Protein AF-A0AAU3WWP0-F1 (afdb_monomer)

Nearest PDB structures (foldseek):
  2e8c-assembly1_A  TM=2.577E-01  e=1.100E+00  Aquifex aeolicus VF5
  6nzh-assembly1_A  TM=3.277E-01  e=6.447E+00  Homo sapiens

Radius of gyration: 16.82 Å; Cα contacts (8 Å, |Δi|>4): 174; chains: 1; bounding box: 40×30×51 Å

Secondary structure (DSSP, 8-state):
-HHHHHHHHHHHHHHHHHHHHHHHHTSPPEEEEEETTEEEEEETTEEEEEE---TTS-HHHHHHHHHHHHHHHHS--SSS--EEEE-TTS-EEEE--TT-TTSHHHHHHHHHHTT-------

Solvent-accessible surface area (backbone atoms only — not comparable to full-atom values): 7122 Å² total; per-residue (Å²): 130,64,75,58,57,56,49,53,52,52,51,54,50,50,52,51,29,52,52,49,48,51,45,28,64,73,31,77,62,41,81,76,51,72,64,88,66,30,33,36,28,38,19,59,92,41,80,44,77,36,73,61,81,54,86,87,49,56,66,73,57,39,55,22,49,52,35,29,40,39,23,72,65,60,75,47,39,89,83,48,72,68,51,76,49,46,45,97,89,66,51,78,45,78,43,58,44,95,84,33,55,45,23,71,67,46,40,52,53,48,30,56,75,71,73,44,94,71,81,81,88,119

Foldseek 3Di:
DVPVVVVVVVVVLQVVFVVLVVQQQPFQWDFDAADVQWTWIDRGPDIFIAGDQDPPDPPLLSVLSVQLVCCRRNVDGPFFHWDWTQDSVRDIDIGGDPPRSNGPVNSVVVCVVVVHDDDPPD

Structure (mmCIF, N/CA/C/O backbone):
data_AF-A0AAU3WWP0-F1
#
_entry.id   AF-A0AAU3WWP0-F1
#
loop_
_atom_site.group_PDB
_atom_site.id
_atom_site.type_symbol
_atom_site.label_atom_id
_atom_site.label_alt_id
_atom_site.label_comp_id
_atom_site.label_asym_id
_atom_site.label_entity_id
_atom_site.label_seq_id
_atom_site.pdbx_PDB_ins_code
_atom_site.Cartn_x
_atom_site.Cartn_y
_atom_site.Cartn_z
_atom_site.occupancy
_atom_site.B_iso_or_equiv
_atom_site.auth_seq_id
_atom_site.auth_comp_id
_atom_site.auth_asym_id
_atom_site.auth_atom_id
_atom_site.pdbx_PDB_model_num
ATOM 1 N N . MET A 1 1 ? 27.017 5.263 -30.702 1.00 57.78 1 MET A N 1
ATOM 2 C CA . MET A 1 1 ? 26.560 3.854 -30.614 1.00 57.78 1 MET A CA 1
ATOM 3 C C . MET A 1 1 ? 25.901 3.473 -29.266 1.00 57.78 1 MET A C 1
ATOM 5 O O . MET A 1 1 ? 25.189 2.480 -29.232 1.00 57.78 1 MET A O 1
ATOM 9 N N . ASN A 1 2 ? 26.021 4.270 -28.185 1.00 67.31 2 ASN A N 1
ATOM 10 C CA . ASN A 1 2 ? 25.449 3.949 -26.854 1.00 67.31 2 ASN A CA 1
ATOM 11 C C . ASN A 1 2 ? 23.973 4.345 -26.629 1.00 67.31 2 ASN A C 1
ATOM 13 O O . ASN A 1 2 ? 23.278 3.713 -25.839 1.00 67.31 2 ASN A O 1
ATOM 17 N N . GLY A 1 3 ? 23.457 5.353 -27.340 1.00 78.75 3 GLY A N 1
ATOM 18 C CA . GLY A 1 3 ? 22.100 5.869 -27.098 1.00 78.75 3 GLY A CA 1
ATOM 19 C C . GLY A 1 3 ? 20.954 4.966 -27.576 1.00 78.75 3 GLY A C 1
ATOM 20 O O . GLY A 1 3 ? 19.814 5.174 -27.168 1.00 78.75 3 GLY A O 1
ATOM 21 N N . ARG A 1 4 ? 21.230 3.986 -28.447 1.00 86.06 4 ARG A N 1
ATOM 22 C CA . ARG A 1 4 ? 20.235 3.002 -28.903 1.00 86.06 4 ARG A CA 1
ATOM 23 C C . ARG A 1 4 ? 20.064 1.885 -27.871 1.00 86.06 4 ARG A C 1
ATOM 25 O O . ARG A 1 4 ? 18.954 1.685 -27.399 1.00 86.06 4 ARG A O 1
ATOM 32 N N . LYS A 1 5 ? 21.173 1.297 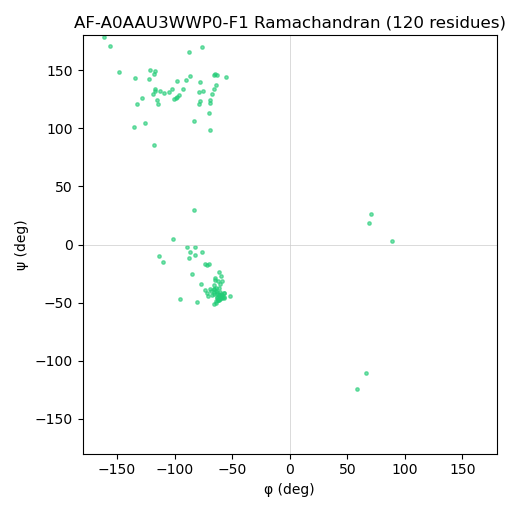-27.408 1.00 87.88 5 LYS A N 1
ATOM 33 C CA . LYS A 1 5 ? 21.180 0.276 -26.346 1.00 87.88 5 LYS A CA 1
ATOM 34 C C . LYS A 1 5 ? 20.538 0.772 -25.046 1.00 87.88 5 LYS A C 1
ATOM 36 O O . LYS A 1 5 ? 19.746 0.061 -24.447 1.00 87.88 5 LYS A O 1
ATOM 41 N N . ALA A 1 6 ? 20.817 2.014 -24.637 1.00 88.94 6 ALA A N 1
ATOM 42 C CA . ALA A 1 6 ? 20.196 2.597 -23.444 1.00 88.94 6 ALA A CA 1
ATOM 43 C C . ALA A 1 6 ? 18.674 2.792 -23.594 1.00 88.94 6 ALA A C 1
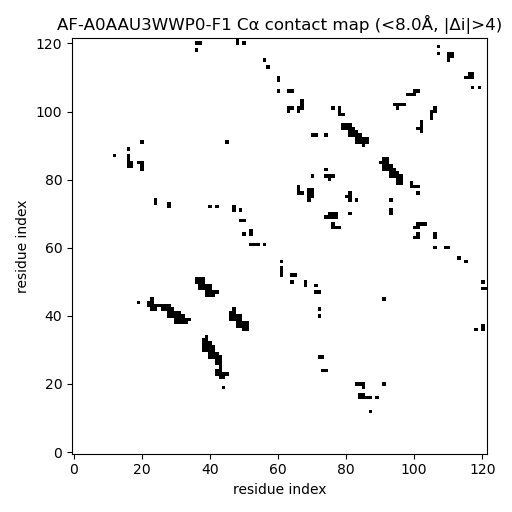ATOM 45 O O . ALA A 1 6 ? 17.932 2.637 -22.629 1.00 88.94 6 ALA A O 1
ATOM 46 N N . ARG A 1 7 ? 18.194 3.126 -24.801 1.00 91.25 7 ARG A N 1
ATOM 47 C CA . ARG A 1 7 ? 16.755 3.240 -25.084 1.00 91.25 7 ARG A CA 1
ATOM 48 C C . ARG A 1 7 ? 16.070 1.877 -25.094 1.00 91.25 7 ARG A C 1
ATOM 50 O O . ARG A 1 7 ? 15.018 1.744 -24.481 1.00 91.25 7 ARG A O 1
ATOM 57 N N . GLU A 1 8 ? 16.686 0.887 -25.734 1.00 92.06 8 GLU A N 1
ATOM 58 C CA . GLU A 1 8 ? 16.205 -0.499 -25.761 1.00 92.06 8 GLU A CA 1
ATOM 59 C C . GLU A 1 8 ? 16.141 -1.087 -24.340 1.00 92.06 8 GLU A C 1
ATOM 61 O O . GLU A 1 8 ? 15.111 -1.631 -23.956 1.00 92.06 8 GLU A O 1
ATOM 66 N N . ALA A 1 9 ? 17.169 -0.866 -23.511 1.00 90.44 9 ALA A N 1
ATOM 67 C CA . ALA A 1 9 ? 17.178 -1.302 -22.112 1.00 90.44 9 ALA A CA 1
ATOM 68 C C . ALA A 1 9 ? 16.048 -0.668 -21.280 1.00 90.44 9 ALA A C 1
ATOM 70 O O . ALA A 1 9 ? 15.368 -1.363 -20.530 1.00 90.44 9 ALA A O 1
ATOM 71 N N . ARG A 1 10 ? 15.797 0.640 -21.440 1.00 91.88 10 ARG 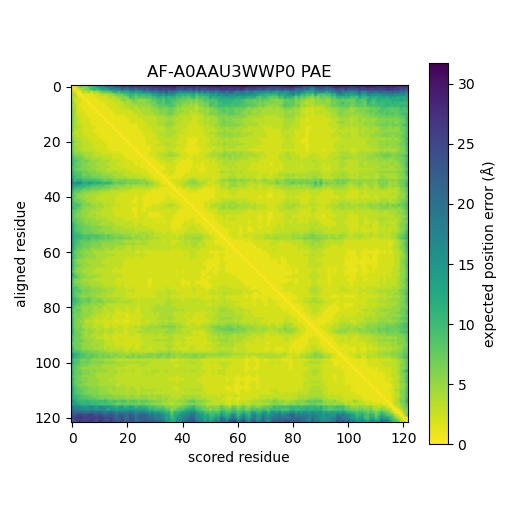A N 1
ATOM 72 C CA . ARG A 1 10 ? 14.684 1.326 -20.754 1.00 91.88 10 ARG A CA 1
ATOM 73 C C . ARG A 1 10 ? 13.319 0.828 -21.219 1.00 91.88 10 ARG A C 1
ATOM 75 O O . ARG A 1 10 ? 12.406 0.728 -20.409 1.00 91.88 10 ARG A O 1
ATOM 82 N N . ALA A 1 11 ? 13.164 0.547 -22.512 1.00 93.00 11 ALA A N 1
ATOM 83 C CA . ALA A 1 11 ? 11.922 -0.001 -23.045 1.00 93.00 11 ALA A CA 1
ATOM 84 C C . ALA A 1 11 ? 11.643 -1.395 -22.466 1.00 93.00 11 ALA A C 1
ATOM 86 O O . ALA A 1 11 ? 10.568 -1.599 -21.913 1.00 93.00 11 ALA A O 1
ATOM 87 N N . ALA A 1 12 ? 12.640 -2.285 -22.486 1.00 93.88 12 ALA A N 1
ATOM 88 C CA . ALA A 1 12 ? 12.529 -3.626 -21.918 1.00 93.88 12 ALA A CA 1
ATOM 89 C C . ALA A 1 12 ? 12.250 -3.607 -20.404 1.00 93.88 12 ALA A C 1
ATOM 91 O O . ALA A 1 12 ? 11.472 -4.414 -19.905 1.00 93.88 12 ALA A O 1
ATOM 92 N N . LEU A 1 13 ? 12.850 -2.668 -19.661 1.00 93.94 13 LEU A N 1
ATOM 93 C CA . LEU A 1 13 ? 12.588 -2.517 -18.229 1.00 93.94 13 LEU A CA 1
ATOM 94 C C . LEU A 1 13 ? 11.150 -2.072 -17.943 1.00 93.94 13 LEU A C 1
ATOM 96 O O . LEU A 1 13 ? 10.517 -2.615 -17.043 1.00 93.94 13 LEU A O 1
ATOM 100 N N . ARG A 1 14 ? 10.622 -1.116 -18.718 1.00 93.50 14 ARG A N 1
ATOM 101 C CA . ARG A 1 14 ? 9.218 -0.696 -18.593 1.00 93.50 14 ARG A CA 1
ATOM 102 C C . ARG A 1 14 ? 8.268 -1.844 -18.893 1.00 93.50 14 ARG A C 1
ATOM 104 O O . ARG A 1 14 ? 7.398 -2.115 -18.079 1.00 93.50 14 ARG A O 1
ATOM 111 N N . GLU A 1 15 ? 8.504 -2.560 -19.988 1.00 95.31 15 GLU A N 1
ATOM 112 C CA . GLU A 1 15 ? 7.700 -3.723 -20.363 1.00 95.31 15 GLU A CA 1
ATOM 113 C C . GLU A 1 15 ? 7.724 -4.799 -19.266 1.00 95.31 15 GLU A C 1
ATOM 115 O O . GLU A 1 15 ? 6.675 -5.278 -18.841 1.00 95.31 15 GLU A O 1
ATOM 120 N N . ARG A 1 16 ? 8.907 -5.124 -18.726 1.00 95.44 16 ARG A N 1
ATOM 121 C CA . ARG A 1 16 ? 9.042 -6.043 -17.585 1.00 95.44 16 ARG A CA 1
ATOM 122 C C . ARG A 1 16 ? 8.230 -5.570 -16.377 1.00 95.44 16 ARG A C 1
ATOM 124 O O . ARG A 1 16 ? 7.555 -6.379 -15.745 1.00 95.44 16 ARG A O 1
ATOM 131 N N . ASN A 1 17 ? 8.314 -4.290 -16.026 1.00 95.62 17 ASN A N 1
ATOM 132 C CA . ASN A 1 17 ? 7.636 -3.745 -14.850 1.00 95.62 17 ASN A CA 1
ATOM 133 C C . ASN A 1 17 ? 6.112 -3.720 -15.028 1.00 95.62 17 ASN A C 1
ATOM 135 O O . ASN A 1 17 ? 5.388 -4.045 -14.089 1.00 95.62 17 ASN A O 1
ATOM 139 N N . GLU A 1 18 ? 5.628 -3.407 -16.229 1.00 95.12 18 GLU A N 1
ATOM 140 C CA . GLU A 1 18 ? 4.209 -3.490 -16.587 1.00 95.12 18 GLU A CA 1
ATOM 141 C C . GLU A 1 18 ? 3.705 -4.937 -16.505 1.00 95.12 18 GLU A C 1
ATOM 143 O O . GLU A 1 18 ? 2.676 -5.196 -15.883 1.00 95.12 18 GLU A O 1
ATOM 148 N N . GLN A 1 19 ? 4.465 -5.902 -17.034 1.00 95.44 19 GLN A N 1
ATOM 149 C CA . GLN A 1 19 ? 4.137 -7.326 -16.918 1.00 95.44 19 GLN A CA 1
ATOM 150 C C . GLN A 1 19 ? 4.095 -7.795 -15.456 1.00 95.44 19 GLN A C 1
ATOM 152 O O . GLN A 1 19 ? 3.203 -8.557 -15.082 1.00 95.44 19 GLN A O 1
ATOM 157 N N . LEU A 1 20 ? 5.031 -7.344 -14.613 1.00 95.38 20 LEU A N 1
ATOM 158 C CA . LEU A 1 20 ? 5.014 -7.644 -13.179 1.00 95.38 20 LEU A CA 1
ATOM 159 C C . LEU A 1 20 ? 3.765 -7.072 -12.508 1.00 95.38 20 LEU A C 1
ATOM 161 O O . LEU A 1 20 ? 3.082 -7.807 -11.800 1.00 95.38 20 LEU A O 1
ATOM 165 N N . LEU A 1 21 ? 3.432 -5.807 -12.772 1.00 94.94 21 LEU A N 1
ATOM 166 C CA . LEU A 1 21 ? 2.245 -5.169 -12.206 1.00 94.94 21 LEU A CA 1
ATOM 167 C C . LEU A 1 21 ? 0.959 -5.906 -12.604 1.00 94.94 21 LEU A C 1
ATOM 169 O O . LEU A 1 21 ? 0.108 -6.160 -11.756 1.00 94.94 21 LEU A O 1
ATOM 173 N N . VAL A 1 22 ? 0.837 -6.319 -13.870 1.00 94.81 22 VAL A N 1
ATOM 174 C CA . VAL A 1 22 ? -0.304 -7.120 -14.346 1.00 94.81 22 VAL A CA 1
ATOM 175 C C . VAL A 1 22 ? -0.393 -8.458 -13.611 1.00 94.81 22 VAL A C 1
ATOM 177 O O . VAL A 1 22 ? -1.481 -8.852 -13.190 1.00 94.81 22 VAL A O 1
ATOM 180 N N . ARG A 1 23 ? 0.736 -9.153 -13.418 1.00 95.69 23 ARG A N 1
ATOM 181 C CA . ARG A 1 23 ? 0.771 -10.433 -12.692 1.00 95.69 23 ARG A CA 1
ATOM 182 C C . ARG A 1 23 ? 0.373 -10.291 -11.227 1.00 95.69 23 ARG A C 1
ATOM 184 O O . ARG A 1 23 ? -0.290 -11.185 -10.720 1.00 95.69 23 ARG A O 1
ATOM 191 N N . ILE A 1 24 ? 0.774 -9.202 -10.575 1.00 94.81 24 ILE A N 1
ATOM 192 C CA . ILE A 1 24 ? 0.388 -8.900 -9.191 1.00 94.81 24 ILE A CA 1
ATOM 193 C C . ILE A 1 24 ? -1.124 -8.652 -9.125 1.00 94.81 24 ILE A C 1
ATOM 195 O O . ILE A 1 24 ? -1.820 -9.313 -8.371 1.00 94.81 24 ILE A O 1
ATOM 199 N N . ARG A 1 25 ? -1.660 -7.774 -9.981 1.00 92.38 25 ARG A N 1
ATOM 200 C CA . ARG A 1 25 ? -3.092 -7.411 -9.979 1.00 92.38 25 ARG A CA 1
ATOM 201 C C . ARG A 1 25 ? -4.040 -8.555 -10.326 1.00 92.38 25 ARG A C 1
ATOM 203 O O . ARG A 1 25 ? -5.196 -8.535 -9.926 1.00 92.38 25 ARG A O 1
ATOM 210 N N . SER A 1 26 ? -3.572 -9.509 -11.123 1.00 93.94 26 SER A N 1
ATOM 211 C CA . SER A 1 26 ? -4.395 -10.640 -11.569 1.00 93.94 26 SER A CA 1
ATOM 212 C C . SER A 1 26 ? -4.369 -11.815 -10.592 1.00 93.94 26 SER A C 1
ATOM 214 O O . SER A 1 26 ? -5.126 -12.766 -10.775 1.00 93.94 26 SER A O 1
ATOM 216 N N . ALA A 1 27 ? -3.467 -11.797 -9.610 1.00 95.69 27 ALA A N 1
ATOM 217 C CA . ALA A 1 27 ? -3.356 -12.854 -8.623 1.00 95.69 27 ALA A CA 1
ATOM 218 C C . ALA A 1 27 ? -4.303 -12.597 -7.447 1.00 95.69 27 ALA A C 1
ATOM 220 O O . ALA A 1 27 ? -4.523 -11.458 -7.041 1.00 95.69 27 ALA A O 1
ATOM 221 N N . GLU A 1 28 ? -4.845 -13.675 -6.887 1.00 95.94 28 GLU A N 1
ATOM 222 C CA . GLU A 1 28 ? -5.574 -13.610 -5.626 1.00 95.94 28 GLU A CA 1
ATOM 223 C C . GLU A 1 28 ? -4.565 -13.520 -4.469 1.00 95.94 28 GLU A C 1
ATOM 225 O O . GLU A 1 28 ? -3.694 -14.391 -4.363 1.00 95.94 28 GLU A O 1
ATOM 230 N N . PRO A 1 29 ? -4.642 -12.488 -3.610 1.00 96.81 29 PRO A N 1
ATOM 231 C CA . PRO A 1 2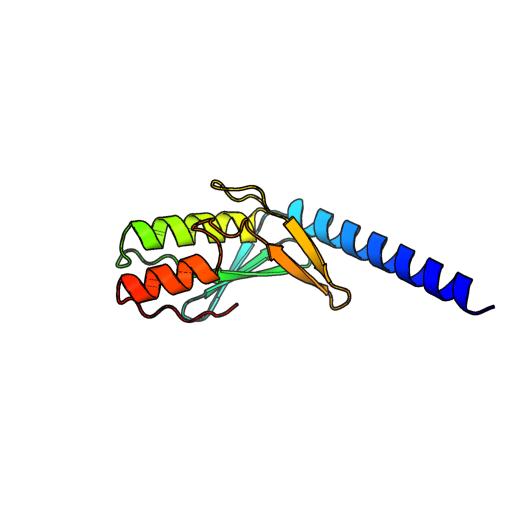9 ? -3.753 -12.375 -2.465 1.00 96.81 29 PRO A CA 1
ATOM 232 C C . PRO A 1 29 ? -4.007 -13.492 -1.452 1.00 96.81 29 PRO A C 1
ATOM 234 O O . PRO A 1 29 ? -5.144 -13.719 -1.037 1.00 96.81 29 PRO A O 1
ATOM 237 N N . VAL A 1 30 ? -2.940 -14.129 -0.974 1.00 96.81 30 VAL A N 1
ATOM 238 C CA . VAL A 1 30 ? -3.006 -15.162 0.066 1.00 96.81 30 VAL A CA 1
ATOM 239 C C . VAL A 1 30 ? -2.212 -14.718 1.285 1.00 96.81 30 VAL A C 1
ATOM 241 O O . VAL A 1 30 ? -1.047 -14.335 1.178 1.00 96.81 30 VAL A O 1
ATOM 244 N N . ARG A 1 31 ? -2.830 -14.783 2.469 1.00 97.00 31 ARG A N 1
ATOM 245 C CA . ARG A 1 31 ? -2.133 -14.515 3.730 1.00 97.00 31 ARG A CA 1
ATOM 246 C C . ARG A 1 31 ? -1.144 -15.634 4.009 1.00 97.00 31 ARG A C 1
ATOM 248 O O . ARG A 1 31 ? -1.541 -16.790 4.128 1.00 97.00 31 ARG A O 1
ATOM 255 N N . VAL A 1 32 ? 0.118 -15.271 4.192 1.00 97.44 32 VAL A N 1
ATOM 256 C CA . VAL A 1 32 ? 1.184 -16.225 4.511 1.00 97.44 32 VAL A CA 1
ATOM 257 C C . VAL A 1 32 ? 1.414 -16.286 6.013 1.00 97.44 32 VAL A C 1
ATOM 259 O O . VAL A 1 32 ? 1.504 -17.370 6.586 1.00 97.44 32 VAL A O 1
ATOM 262 N N . ARG A 1 33 ? 1.513 -15.122 6.666 1.00 96.50 33 ARG A N 1
ATOM 263 C CA . ARG A 1 33 ? 1.791 -15.030 8.105 1.00 96.50 33 ARG A CA 1
ATOM 264 C C . ARG A 1 33 ? 1.411 -13.672 8.691 1.00 96.50 33 ARG A C 1
ATOM 266 O O . ARG A 1 33 ? 0.953 -12.777 7.984 1.00 96.50 33 ARG A O 1
ATOM 273 N N . THR A 1 34 ? 1.607 -13.542 9.997 1.00 95.12 34 THR A N 1
ATOM 274 C CA . THR A 1 34 ? 1.479 -12.288 10.742 1.00 95.12 34 THR A CA 1
ATOM 275 C C . THR A 1 34 ? 2.740 -12.071 11.549 1.00 95.12 34 THR A C 1
ATOM 277 O O . THR A 1 34 ? 3.118 -12.938 12.335 1.00 95.12 34 THR A O 1
ATOM 280 N N . ASP A 1 35 ? 3.343 -10.906 11.356 1.00 89.50 35 ASP A N 1
ATOM 281 C CA . ASP A 1 35 ? 4.597 -10.490 11.960 1.00 89.50 35 ASP A CA 1
ATOM 282 C C . ASP A 1 35 ? 4.301 -9.255 12.830 1.00 89.50 35 ASP A C 1
ATOM 284 O O . ASP A 1 35 ? 4.399 -8.112 12.392 1.00 89.50 35 ASP A O 1
ATOM 288 N N . GLY A 1 36 ? 3.877 -9.487 14.077 1.00 87.50 36 GLY A N 1
ATOM 289 C CA . GLY A 1 36 ? 3.546 -8.414 15.020 1.00 87.50 36 GLY A CA 1
ATOM 290 C C . GLY A 1 36 ? 2.320 -7.597 14.598 1.00 87.50 36 GLY A C 1
ATOM 291 O O . GLY A 1 36 ? 1.193 -8.092 14.664 1.00 87.50 36 GLY A O 1
ATOM 292 N N . ASP A 1 37 ? 2.550 -6.341 14.213 1.00 88.31 37 ASP A N 1
ATOM 293 C CA . ASP A 1 37 ? 1.506 -5.381 13.829 1.00 88.31 37 ASP A CA 1
ATOM 294 C C . ASP A 1 37 ? 1.115 -5.484 12.346 1.00 88.31 37 ASP A C 1
ATOM 296 O O . ASP A 1 37 ? 0.129 -4.869 11.938 1.00 88.31 37 ASP A O 1
ATOM 300 N N . ASP A 1 38 ? 1.827 -6.301 11.564 1.00 92.12 38 ASP A N 1
ATOM 301 C CA . ASP A 1 38 ? 1.616 -6.464 10.129 1.00 92.12 38 ASP A CA 1
ATOM 302 C C . ASP A 1 38 ? 1.219 -7.896 9.753 1.00 92.12 38 ASP A C 1
ATOM 304 O O . ASP A 1 38 ? 1.652 -8.896 10.330 1.00 92.12 38 ASP A O 1
ATOM 308 N N . GLU A 1 39 ? 0.392 -8.010 8.722 1.00 95.06 39 GLU A N 1
ATOM 309 C CA . GLU A 1 39 ? 0.143 -9.252 8.012 1.00 95.06 39 GLU A CA 1
ATOM 310 C C . GLU A 1 39 ? 0.910 -9.269 6.698 1.00 95.06 39 GLU A C 1
ATOM 312 O O . GLU A 1 39 ? 0.853 -8.322 5.913 1.00 95.06 39 GLU A O 1
ATOM 317 N N . VAL A 1 40 ? 1.566 -10.395 6.436 1.00 96.31 40 VAL A N 1
ATOM 318 C CA . VAL A 1 40 ? 2.316 -10.624 5.206 1.00 96.31 40 VAL A CA 1
ATOM 319 C C . VAL A 1 40 ? 1.478 -11.477 4.266 1.00 96.31 40 VAL A C 1
ATOM 321 O O . VAL A 1 40 ? 1.024 -12.572 4.617 1.00 96.31 40 VAL A O 1
ATOM 324 N N . TRP A 1 41 ? 1.295 -10.958 3.062 1.00 97.31 41 TRP A N 1
ATOM 325 C CA . TRP A 1 41 ? 0.509 -11.535 1.986 1.00 97.31 41 TRP A CA 1
ATOM 326 C C . TRP A 1 41 ? 1.384 -11.760 0.757 1.00 97.31 41 TRP A C 1
ATOM 328 O O . TRP A 1 41 ? 2.335 -11.020 0.509 1.00 97.31 41 TRP A O 1
ATOM 338 N N . GLU A 1 42 ? 1.044 -12.763 -0.038 1.00 97.12 42 GLU A N 1
ATOM 339 C CA . GLU A 1 42 ? 1.627 -12.982 -1.358 1.00 97.12 42 GLU A CA 1
ATOM 340 C C . GLU A 1 42 ? 0.563 -12.753 -2.425 1.00 97.12 42 GLU A C 1
ATOM 342 O O . GLU A 1 42 ? -0.550 -13.263 -2.316 1.00 97.12 42 GLU A O 1
ATOM 347 N N . SER A 1 43 ? 0.907 -11.980 -3.454 1.00 96.38 43 SER A N 1
ATOM 348 C CA . SER A 1 43 ? 0.067 -11.766 -4.632 1.00 96.38 43 SER A CA 1
ATOM 349 C C . SER A 1 43 ? 0.922 -11.863 -5.892 1.00 96.38 43 SER A C 1
ATOM 351 O O . SER A 1 43 ? 1.699 -10.966 -6.242 1.00 96.38 43 SER A O 1
ATOM 353 N N . GLY A 1 44 ? 0.843 -13.020 -6.550 1.00 94.31 44 GLY A N 1
ATOM 354 C CA . GLY A 1 44 ? 1.705 -13.348 -7.678 1.00 94.31 44 GLY A CA 1
ATOM 355 C C . GLY A 1 44 ? 3.184 -13.290 -7.264 1.00 94.31 44 GLY A C 1
ATOM 356 O O . GLY A 1 44 ? 3.573 -13.989 -6.334 1.00 94.31 44 GLY A O 1
ATOM 357 N N . PRO A 1 45 ? 4.038 -12.501 -7.944 1.00 94.31 45 PRO A N 1
ATOM 358 C CA . PRO A 1 45 ? 5.447 -12.367 -7.577 1.00 94.31 45 PRO A CA 1
ATOM 359 C C . PRO A 1 45 ? 5.713 -11.361 -6.439 1.00 94.31 45 PRO A C 1
ATOM 361 O O . PRO A 1 45 ? 6.878 -11.160 -6.101 1.00 94.31 45 PRO A O 1
ATOM 364 N N . ALA A 1 46 ? 4.692 -10.677 -5.907 1.00 95.25 46 ALA A N 1
ATOM 365 C CA . ALA A 1 46 ? 4.865 -9.662 -4.871 1.00 95.25 46 ALA A CA 1
ATOM 366 C C . ALA A 1 46 ? 4.593 -10.206 -3.468 1.00 95.25 46 ALA A C 1
ATOM 368 O O . ALA A 1 46 ? 3.624 -10.930 -3.242 1.00 95.25 46 ALA A O 1
ATOM 369 N N . THR A 1 47 ? 5.414 -9.757 -2.522 1.00 96.12 47 THR A N 1
ATOM 370 C CA . THR A 1 47 ? 5.136 -9.836 -1.089 1.00 96.12 47 THR A CA 1
ATOM 371 C C . THR A 1 47 ? 4.592 -8.487 -0.640 1.00 96.12 47 THR A C 1
ATOM 373 O O . THR A 1 47 ? 5.208 -7.452 -0.895 1.00 96.12 47 THR A O 1
ATOM 376 N N . LEU A 1 48 ? 3.434 -8.500 0.007 1.00 94.94 48 LEU A N 1
ATOM 377 C CA . LEU A 1 48 ? 2.708 -7.321 0.457 1.00 94.94 48 LEU A CA 1
ATOM 378 C C . LEU A 1 48 ? 2.625 -7.353 1.982 1.00 94.94 48 LEU A C 1
ATOM 380 O O . LEU A 1 48 ? 2.285 -8.384 2.559 1.00 94.94 48 LEU A O 1
ATOM 384 N N . ALA A 1 49 ? 2.913 -6.230 2.628 1.00 93.06 49 ALA A N 1
ATOM 385 C CA . ALA A 1 49 ? 2.700 -6.053 4.058 1.00 93.06 49 ALA A CA 1
ATOM 386 C C . ALA A 1 49 ? 1.534 -5.086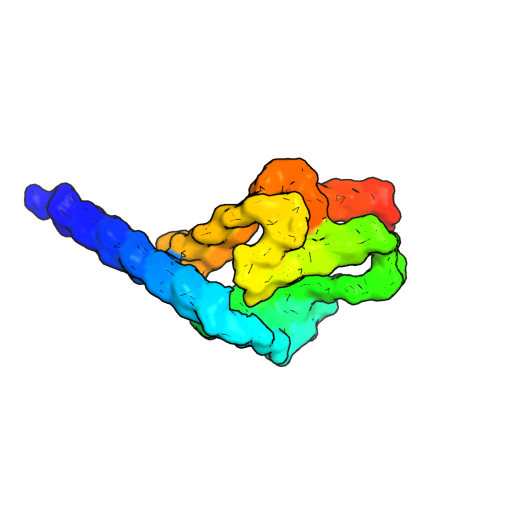 4.260 1.00 93.06 49 ALA A C 1
ATOM 388 O O . ALA A 1 49 ? 1.476 -4.031 3.626 1.00 93.06 49 ALA A O 1
ATOM 389 N N . VAL A 1 50 ? 0.584 -5.466 5.108 1.00 94.06 50 VAL A N 1
ATOM 390 C CA . VAL A 1 50 ? -0.559 -4.624 5.469 1.00 94.06 50 VAL A CA 1
ATOM 391 C C . VAL A 1 50 ? -0.775 -4.664 6.976 1.00 94.06 50 VAL A C 1
ATOM 393 O O . VAL A 1 50 ? -0.661 -5.737 7.566 1.00 94.06 50 VAL A O 1
ATOM 396 N N . PRO A 1 51 ? -1.165 -3.549 7.605 1.00 92.56 51 PRO A N 1
ATOM 397 C CA . PRO A 1 51 ? -1.366 -3.516 9.043 1.00 92.56 51 PRO A CA 1
ATOM 398 C C . PRO A 1 51 ? -2.520 -4.430 9.472 1.00 92.56 51 PRO A C 1
ATOM 400 O O . PRO A 1 51 ? -3.539 -4.577 8.779 1.00 92.56 51 PRO A O 1
ATOM 403 N N . VAL A 1 52 ? -2.379 -5.018 10.657 1.00 92.31 52 VAL A N 1
ATOM 404 C CA . VAL A 1 52 ? -3.458 -5.719 11.353 1.00 92.31 52 VAL A CA 1
ATOM 405 C C . VAL A 1 52 ? -4.494 -4.688 11.805 1.00 92.31 52 VAL A C 1
ATOM 407 O O . VAL A 1 52 ? -4.201 -3.772 12.574 1.00 92.31 52 VAL A O 1
ATOM 410 N N . VAL A 1 53 ? -5.744 -4.850 11.366 1.00 92.56 53 VAL A N 1
ATOM 411 C CA . VAL A 1 53 ? -6.849 -3.990 11.813 1.00 92.56 53 VAL A CA 1
ATOM 412 C C . VAL A 1 53 ? -7.379 -4.517 13.138 1.00 92.56 53 VAL A C 1
ATOM 414 O O . VAL A 1 53 ? -8.066 -5.537 13.186 1.00 92.56 53 VAL A O 1
ATOM 417 N N . ARG A 1 54 ? -7.061 -3.817 14.225 1.00 90.75 54 ARG A N 1
ATOM 418 C CA . ARG A 1 54 ? -7.457 -4.231 15.569 1.00 90.75 54 ARG A CA 1
ATOM 419 C C . ARG A 1 54 ? -8.806 -3.648 15.977 1.00 90.75 54 ARG A C 1
ATOM 421 O O . ARG A 1 54 ? -9.117 -2.499 15.668 1.00 90.75 54 ARG A O 1
ATOM 428 N N . HIS A 1 55 ? -9.613 -4.438 16.679 1.00 91.75 55 HIS A N 1
ATOM 429 C CA . HIS A 1 55 ? -10.960 -4.045 17.101 1.00 91.75 55 HIS A CA 1
ATOM 430 C C . HIS A 1 55 ? -10.972 -2.876 18.099 1.00 91.75 55 HIS A C 1
ATOM 432 O O . HIS A 1 55 ? -11.895 -2.066 18.079 1.00 91.75 55 HIS A O 1
ATOM 438 N N . GLU A 1 56 ? -9.936 -2.754 18.926 1.00 93.12 56 GLU A N 1
ATOM 439 C CA . GLU A 1 56 ? -9.776 -1.701 19.927 1.00 93.12 56 GLU A CA 1
ATOM 440 C C . GLU A 1 56 ? -9.458 -0.326 19.329 1.00 93.12 56 GLU A C 1
ATOM 442 O O . GLU A 1 56 ? -9.633 0.690 20.001 1.00 93.12 56 GLU A O 1
ATOM 447 N N . TYR A 1 57 ? -9.010 -0.265 18.071 1.00 92.88 57 TYR A N 1
ATOM 448 C CA . TYR A 1 57 ? -8.735 1.011 17.421 1.00 92.88 57 TYR A CA 1
ATOM 449 C C . TYR A 1 57 ? -10.021 1.816 17.231 1.00 92.88 57 TYR A C 1
ATOM 451 O O . TYR A 1 57 ? -11.067 1.228 16.952 1.00 92.88 57 TYR A O 1
ATOM 459 N N . PRO A 1 58 ? -9.971 3.158 17.319 1.00 95.75 58 PRO A N 1
ATOM 460 C CA . PRO A 1 58 ? -11.120 3.996 17.005 1.00 95.75 58 PRO A CA 1
ATOM 461 C C . PRO A 1 58 ? -11.651 3.710 15.598 1.00 95.75 58 PRO A C 1
ATOM 463 O O . PRO A 1 58 ? -10.871 3.462 14.676 1.00 95.75 58 PRO A O 1
ATOM 466 N N . THR A 1 59 ? -12.973 3.782 15.419 1.00 96.56 59 THR A N 1
ATOM 467 C CA . THR A 1 59 ? -13.637 3.448 14.146 1.00 96.56 59 THR A CA 1
ATOM 468 C C . THR A 1 59 ? -13.027 4.185 12.955 1.00 96.56 59 THR A C 1
ATOM 470 O O . THR A 1 59 ? -12.717 3.551 11.957 1.00 96.56 59 THR A O 1
ATOM 473 N N . GLU A 1 60 ? -12.753 5.486 13.097 1.00 95.81 60 GLU A N 1
ATOM 474 C CA . GLU A 1 60 ? -12.145 6.308 12.041 1.00 95.81 60 GLU A CA 1
ATOM 475 C C . GLU A 1 60 ? -10.795 5.741 11.560 1.00 95.81 60 GLU A C 1
ATOM 477 O O . GLU A 1 60 ? -10.533 5.682 10.360 1.00 95.81 60 GLU A O 1
ATOM 482 N N . LEU A 1 61 ? -9.955 5.267 12.489 1.00 95.38 61 LEU A N 1
ATOM 483 C CA . LEU A 1 61 ? -8.667 4.655 12.163 1.00 95.38 61 LEU A CA 1
ATOM 484 C C . LEU A 1 61 ? -8.847 3.272 11.531 1.00 95.38 61 LEU A C 1
ATOM 486 O O . LEU A 1 61 ? -8.169 2.959 10.557 1.00 95.38 61 LEU A O 1
ATOM 490 N N . ARG A 1 62 ? -9.773 2.451 12.043 1.00 96.06 62 ARG A N 1
ATOM 491 C CA . ARG A 1 62 ? -10.059 1.136 11.446 1.00 96.06 62 ARG A CA 1
ATOM 492 C C . ARG A 1 62 ? -10.526 1.273 10.003 1.00 96.06 62 ARG A C 1
ATOM 494 O O . ARG A 1 62 ? -10.017 0.557 9.150 1.00 96.06 62 ARG A O 1
ATOM 501 N N . ASP A 1 63 ? -11.427 2.207 9.719 1.00 96.12 63 ASP A N 1
ATOM 502 C CA . ASP A 1 63 ? -11.955 2.418 8.369 1.00 96.12 63 ASP A CA 1
ATOM 503 C C . ASP A 1 63 ? -10.851 2.863 7.396 1.00 96.12 63 ASP A C 1
ATOM 505 O O . ASP A 1 63 ? -10.782 2.387 6.258 1.00 96.12 63 ASP A O 1
ATOM 509 N N . ALA A 1 64 ? -9.943 3.730 7.856 1.00 96.19 64 ALA A N 1
ATOM 510 C CA . ALA A 1 64 ? -8.767 4.140 7.096 1.00 96.19 64 ALA A CA 1
ATOM 511 C C . ALA A 1 64 ? -7.821 2.957 6.811 1.00 96.19 64 ALA A C 1
ATOM 513 O O . ALA A 1 64 ? -7.425 2.751 5.663 1.00 96.19 64 ALA A O 1
ATOM 514 N N . LEU A 1 65 ? -7.524 2.130 7.821 1.00 95.62 65 LEU A N 1
ATOM 515 C CA . LEU A 1 65 ? -6.673 0.943 7.676 1.00 95.62 65 LEU A CA 1
ATOM 516 C C . LEU A 1 65 ? -7.306 -0.124 6.773 1.00 95.62 65 LEU A C 1
ATOM 518 O O . LEU A 1 65 ? -6.605 -0.731 5.970 1.00 95.62 65 LEU A O 1
ATOM 522 N N . VAL A 1 66 ? -8.624 -0.332 6.855 1.00 96.19 66 VAL A N 1
ATOM 523 C CA . VAL A 1 66 ? -9.366 -1.227 5.951 1.00 96.19 66 VAL A CA 1
ATOM 524 C C . VAL A 1 66 ? -9.257 -0.740 4.508 1.00 96.19 66 VAL A C 1
ATOM 526 O O . VAL A 1 66 ? -9.002 -1.537 3.607 1.00 96.19 66 VAL A O 1
ATOM 529 N N . SER A 1 67 ? -9.395 0.568 4.288 1.00 96.69 67 SER A N 1
ATOM 530 C CA . SER A 1 67 ? -9.315 1.172 2.954 1.00 96.69 67 SER A CA 1
ATOM 531 C C . SER A 1 67 ? -7.894 1.104 2.377 1.00 96.69 67 SER A C 1
ATOM 533 O O . SER A 1 67 ? -7.724 0.780 1.201 1.00 96.69 67 SER A O 1
ATOM 535 N N . TYR A 1 68 ? -6.870 1.331 3.206 1.00 95.69 68 TYR A N 1
ATOM 536 C CA . TYR A 1 68 ? -5.461 1.143 2.836 1.00 95.69 68 TYR A CA 1
ATOM 537 C C . TYR A 1 68 ? -5.161 -0.311 2.493 1.00 95.69 68 TYR A C 1
ATOM 539 O O . TYR A 1 68 ? -4.603 -0.615 1.443 1.00 95.69 68 TYR A O 1
ATOM 547 N N . ARG A 1 69 ? -5.604 -1.234 3.343 1.00 95.62 69 ARG A N 1
ATOM 548 C CA . ARG A 1 69 ? -5.436 -2.667 3.130 1.00 95.62 69 ARG A CA 1
ATOM 549 C C . ARG A 1 69 ? -6.086 -3.135 1.829 1.00 95.62 69 ARG A C 1
ATOM 551 O O . ARG A 1 69 ? -5.473 -3.910 1.100 1.00 95.62 69 ARG A O 1
ATOM 558 N N . ALA A 1 70 ? -7.295 -2.663 1.523 1.00 94.81 70 ALA A N 1
ATOM 559 C CA . ALA A 1 70 ? -7.947 -2.945 0.249 1.00 94.81 70 ALA A CA 1
ATOM 560 C C . ALA A 1 70 ? -7.088 -2.460 -0.930 1.00 94.81 70 ALA A C 1
ATOM 562 O O . ALA A 1 70 ? -6.852 -3.230 -1.862 1.00 94.81 70 ALA A O 1
ATOM 563 N N . ALA A 1 71 ? -6.545 -1.241 -0.844 1.00 95.69 71 ALA A N 1
ATOM 564 C CA . ALA A 1 71 ? -5.687 -0.677 -1.882 1.00 95.69 71 ALA A CA 1
ATOM 565 C C . ALA A 1 71 ? -4.414 -1.499 -2.108 1.00 95.69 71 ALA A C 1
ATOM 567 O O . ALA A 1 71 ? -4.110 -1.819 -3.252 1.00 95.69 71 ALA A O 1
ATOM 568 N N . ILE A 1 72 ? -3.714 -1.899 -1.044 1.00 95.38 72 ILE A N 1
ATOM 569 C CA . ILE A 1 72 ? -2.480 -2.688 -1.161 1.00 95.38 72 ILE A CA 1
ATOM 570 C C . ILE A 1 72 ? -2.746 -4.096 -1.699 1.00 95.38 72 ILE A C 1
ATOM 572 O O . ILE A 1 72 ? -2.006 -4.572 -2.554 1.00 95.38 72 ILE A O 1
ATOM 576 N N . LEU A 1 73 ? -3.786 -4.778 -1.212 1.00 95.00 73 LEU A N 1
ATOM 577 C CA . LEU A 1 73 ? -4.040 -6.170 -1.597 1.00 95.00 73 LEU A CA 1
ATOM 578 C C . LEU A 1 73 ? -4.657 -6.294 -2.992 1.00 95.00 73 LEU A C 1
ATOM 580 O O . LEU A 1 73 ? -4.389 -7.267 -3.687 1.00 95.00 73 LEU A O 1
ATOM 584 N N . THR A 1 74 ? -5.490 -5.338 -3.402 1.00 92.56 74 THR A N 1
ATOM 585 C CA . THR A 1 74 ? -6.291 -5.463 -4.635 1.00 92.56 74 THR A CA 1
ATOM 586 C C . THR A 1 74 ? -5.907 -4.473 -5.730 1.00 92.56 74 THR A C 1
ATOM 588 O O . THR A 1 74 ? -6.399 -4.585 -6.850 1.00 92.56 74 THR A O 1
ATOM 591 N N . GLY A 1 75 ? -5.061 -3.486 -5.429 1.00 93.06 75 GLY A N 1
ATOM 592 C CA . GLY A 1 75 ? -4.793 -2.370 -6.334 1.00 93.06 75 GLY A CA 1
ATOM 593 C C . GLY A 1 75 ? -5.992 -1.429 -6.508 1.00 93.06 75 GLY A C 1
ATOM 594 O O . GLY A 1 75 ? -6.043 -0.669 -7.476 1.00 93.06 75 GLY A O 1
ATOM 595 N N . VAL A 1 76 ? -6.972 -1.471 -5.595 1.00 94.12 76 VAL A N 1
ATOM 596 C CA . VAL A 1 76 ? -8.175 -0.627 -5.625 1.00 94.12 76 VAL A CA 1
ATOM 597 C C . VAL A 1 76 ? -8.432 -0.014 -4.251 1.00 94.12 76 VAL A C 1
ATOM 599 O O . VAL A 1 76 ? -8.650 -0.719 -3.267 1.00 94.12 76 VAL A O 1
ATOM 602 N N . CYS A 1 77 ? -8.448 1.318 -4.187 1.00 95.94 77 CYS A N 1
ATOM 603 C CA . CYS A 1 77 ? -8.893 2.043 -3.002 1.00 95.94 77 CYS A CA 1
ATOM 604 C C . CYS A 1 77 ? -10.391 2.365 -3.121 1.00 95.94 77 CYS A C 1
ATOM 606 O O . CYS A 1 77 ? -10.813 2.862 -4.165 1.00 95.94 77 CYS A O 1
ATOM 608 N N . PRO A 1 78 ? -11.200 2.143 -2.070 1.00 95.44 78 PRO A N 1
ATOM 609 C CA . PRO A 1 78 ? -12.616 2.511 -2.094 1.00 95.44 78 PRO A CA 1
ATOM 610 C C . PRO A 1 78 ? -12.857 4.030 -2.056 1.00 95.44 78 PRO A C 1
ATOM 612 O O . PRO A 1 78 ? -13.955 4.470 -2.382 1.00 95.44 78 PRO A O 1
ATOM 615 N N . ASP A 1 79 ? -11.857 4.826 -1.662 1.00 95.25 79 ASP A N 1
ATOM 616 C CA . ASP A 1 79 ? -12.027 6.257 -1.377 1.00 95.25 79 ASP A CA 1
ATOM 617 C C . ASP A 1 79 ? -11.364 7.192 -2.402 1.00 95.25 79 ASP A C 1
ATOM 619 O O . ASP A 1 79 ? -11.631 8.393 -2.382 1.00 95.25 79 ASP A O 1
ATOM 623 N N . CYS A 1 80 ? -10.466 6.699 -3.262 1.00 96.56 80 CYS A N 1
ATOM 624 C CA . CYS A 1 80 ? -9.775 7.532 -4.252 1.00 96.56 80 CYS A CA 1
ATOM 625 C C . CYS A 1 80 ? -9.271 6.726 -5.453 1.00 96.56 80 CYS A C 1
ATOM 627 O O . CYS A 1 80 ? -9.237 5.494 -5.428 1.00 96.56 80 CYS A O 1
ATOM 629 N N . THR A 1 81 ? -8.798 7.427 -6.486 1.00 96.19 81 THR A N 1
ATOM 630 C CA . THR A 1 81 ? -8.003 6.782 -7.537 1.00 96.19 81 THR A CA 1
ATOM 631 C C . THR A 1 81 ? -6.583 6.568 -7.024 1.00 96.19 81 THR A C 1
ATOM 633 O O . THR A 1 81 ? -6.031 7.433 -6.342 1.00 96.19 81 THR A O 1
ATOM 636 N N . ILE A 1 82 ? -5.978 5.423 -7.338 1.00 95.44 82 ILE A N 1
ATOM 637 C CA . ILE A 1 82 ? -4.587 5.139 -6.970 1.00 95.44 82 ILE A CA 1
ATOM 638 C C . ILE A 1 82 ? -3.713 4.962 -8.206 1.00 95.44 82 ILE A C 1
ATOM 640 O O . ILE A 1 82 ? -4.163 4.500 -9.255 1.00 95.44 82 ILE A O 1
ATOM 644 N N . GLU A 1 83 ? -2.443 5.320 -8.065 1.00 95.44 83 GLU A N 1
ATOM 645 C CA . GLU A 1 83 ? -1.398 5.019 -9.039 1.00 95.44 83 GLU A CA 1
ATOM 646 C C . GLU A 1 83 ? -0.532 3.890 -8.482 1.00 95.44 83 GLU A C 1
ATOM 648 O O . GLU A 1 83 ? -0.059 3.974 -7.348 1.00 95.44 83 GLU A O 1
ATOM 653 N N . GLU A 1 84 ? -0.281 2.855 -9.284 1.00 94.69 84 GLU A N 1
ATOM 654 C CA . GLU A 1 84 ? 0.659 1.801 -8.912 1.00 94.69 84 GLU A CA 1
ATOM 655 C C . GLU A 1 84 ? 1.764 1.654 -9.940 1.00 94.69 84 GLU A C 1
ATOM 657 O O . GLU A 1 84 ? 1.534 1.732 -11.150 1.00 94.69 84 GLU A O 1
ATOM 662 N N . LYS A 1 85 ? 2.974 1.394 -9.451 1.00 94.56 85 LYS A N 1
ATOM 663 C CA . LYS A 1 85 ? 4.131 1.132 -10.301 1.00 94.56 85 LYS A CA 1
ATOM 664 C C . LYS A 1 85 ? 5.100 0.173 -9.640 1.00 94.56 85 LYS A C 1
ATOM 666 O O . LYS A 1 85 ? 5.295 0.203 -8.429 1.00 94.56 85 LYS A O 1
ATOM 671 N N . VAL A 1 86 ? 5.779 -0.612 -10.467 1.00 95.00 86 VAL A N 1
ATOM 672 C CA . VAL A 1 86 ? 6.948 -1.386 -10.050 1.00 95.00 86 VAL A CA 1
ATOM 673 C C . VAL A 1 86 ? 8.201 -0.590 -10.406 1.00 95.00 86 VAL A C 1
ATOM 675 O O . VAL A 1 86 ? 8.353 -0.110 -11.532 1.00 95.00 86 VAL A O 1
ATOM 678 N N . THR A 1 87 ? 9.090 -0.403 -9.436 1.00 91.94 87 THR A N 1
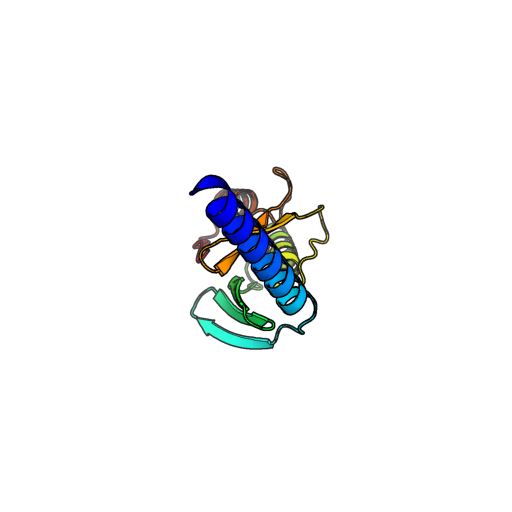ATOM 679 C CA . THR A 1 87 ? 10.378 0.279 -9.637 1.00 91.94 87 THR A CA 1
ATOM 680 C C . THR A 1 87 ? 11.389 -0.611 -10.350 1.00 91.94 87 THR A C 1
ATOM 682 O O . THR A 1 87 ? 11.199 -1.814 -10.495 1.00 91.94 87 THR A O 1
ATOM 685 N N . GLU A 1 88 ? 12.512 -0.035 -10.776 1.00 88.56 88 GLU A N 1
ATOM 686 C CA . GLU A 1 88 ? 13.617 -0.805 -11.366 1.00 88.56 88 GLU A CA 1
ATOM 687 C C . GLU A 1 88 ? 14.161 -1.880 -10.404 1.00 88.56 88 GLU A C 1
ATOM 689 O O . GLU A 1 88 ? 14.558 -2.960 -10.844 1.00 88.56 88 GLU A O 1
ATOM 694 N N . ALA A 1 89 ? 14.105 -1.610 -9.092 1.00 90.44 89 ALA A N 1
ATOM 695 C CA . ALA A 1 89 ? 14.493 -2.537 -8.029 1.00 90.44 89 ALA A CA 1
ATOM 696 C C . ALA A 1 89 ? 13.459 -3.652 -7.768 1.00 90.44 89 ALA A C 1
ATOM 698 O O . ALA A 1 89 ? 13.732 -4.564 -6.997 1.00 90.44 89 ALA A O 1
ATOM 699 N N . GLY A 1 90 ? 12.284 -3.602 -8.405 1.00 87.56 90 GLY A N 1
ATOM 700 C CA . GLY A 1 90 ? 11.217 -4.589 -8.223 1.00 87.56 90 GLY A CA 1
ATOM 701 C C . GLY A 1 90 ? 10.242 -4.281 -7.084 1.00 87.56 90 GLY A C 1
ATOM 702 O O . GLY A 1 90 ? 9.330 -5.066 -6.857 1.00 87.56 90 GLY A O 1
ATOM 703 N N . HIS A 1 91 ? 10.382 -3.146 -6.393 1.00 92.38 91 HIS A N 1
ATOM 704 C CA . HIS A 1 91 ? 9.422 -2.734 -5.364 1.00 92.38 91 HIS A CA 1
ATOM 705 C C . HIS A 1 91 ? 8.134 -2.206 -5.996 1.00 92.38 91 HIS A C 1
ATOM 707 O O . HIS A 1 91 ? 8.203 -1.351 -6.889 1.00 92.38 91 HIS A O 1
ATOM 713 N N . LEU A 1 92 ? 6.992 -2.684 -5.504 1.00 92.75 92 LEU A N 1
ATOM 714 C CA . LEU A 1 92 ? 5.673 -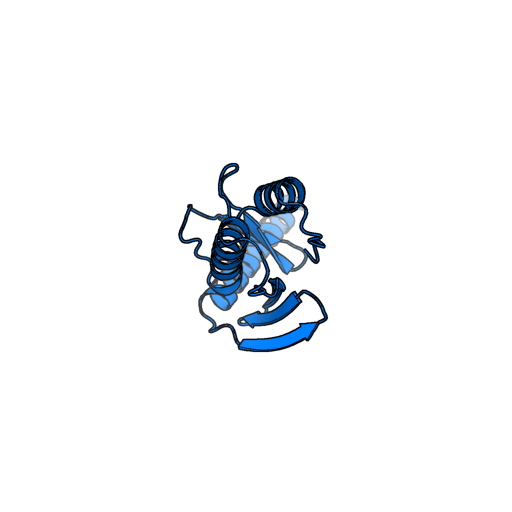2.135 -5.799 1.00 92.75 92 LEU A CA 1
ATOM 715 C C . LEU A 1 92 ? 5.451 -0.873 -4.959 1.00 92.75 92 LEU A C 1
ATOM 717 O O . LEU A 1 92 ? 5.667 -0.880 -3.752 1.00 92.75 92 LEU A O 1
ATOM 721 N N . PHE A 1 93 ? 5.008 0.198 -5.605 1.00 92.88 93 PHE A N 1
ATOM 722 C CA . PHE A 1 93 ? 4.530 1.404 -4.944 1.00 92.88 93 PHE A CA 1
ATOM 723 C C . PHE A 1 93 ? 3.066 1.606 -5.277 1.00 92.88 93 PHE A C 1
ATOM 725 O O . PHE A 1 93 ? 2.717 1.614 -6.457 1.00 92.88 93 PHE A O 1
ATOM 732 N N . THR A 1 94 ? 2.271 1.867 -4.246 1.00 94.00 94 THR A N 1
ATOM 733 C CA . THR A 1 94 ? 0.873 2.280 -4.351 1.00 94.00 94 THR A CA 1
ATOM 734 C C . THR A 1 94 ? 0.765 3.697 -3.808 1.00 94.00 94 THR A C 1
ATOM 736 O O . THR A 1 94 ? 1.148 3.969 -2.671 1.00 94.00 94 THR A O 1
ATOM 739 N N . ARG A 1 95 ? 0.297 4.624 -4.641 1.00 94.44 95 ARG A N 1
ATOM 740 C CA . ARG A 1 95 ? 0.167 6.040 -4.303 1.00 94.44 95 ARG A CA 1
ATOM 741 C C . ARG A 1 95 ? -1.298 6.438 -4.302 1.00 94.44 95 ARG A C 1
ATOM 743 O O . ARG A 1 95 ? -1.978 6.300 -5.317 1.00 94.44 95 ARG A O 1
ATOM 750 N N . HIS A 1 96 ? -1.736 6.991 -3.181 1.00 96.44 96 HIS A N 1
ATOM 751 C CA . HIS A 1 96 ? -3.054 7.588 -3.030 1.00 96.44 96 HIS A CA 1
ATOM 752 C C . HIS A 1 96 ? -3.060 9.067 -3.438 1.00 96.44 96 HIS A C 1
ATOM 754 O O . HIS A 1 96 ? -2.017 9.719 -3.559 1.00 96.44 96 HIS A O 1
ATOM 760 N N . GLU A 1 97 ? -4.258 9.617 -3.621 1.00 95.06 97 GLU A N 1
ATOM 761 C CA . GLU A 1 97 ? -4.459 11.065 -3.642 1.00 95.06 97 GLU A CA 1
ATOM 762 C C . GLU A 1 97 ? -4.090 11.675 -2.279 1.00 95.06 97 GLU A C 1
ATOM 764 O O . GLU A 1 97 ? -4.317 11.068 -1.235 1.00 95.06 97 GLU A O 1
ATOM 769 N N . ALA A 1 98 ? -3.552 12.899 -2.271 1.00 88.88 98 ALA A N 1
ATOM 770 C CA . ALA A 1 98 ? -2.907 13.485 -1.086 1.00 88.88 98 ALA A CA 1
ATOM 771 C C . ALA A 1 98 ? -3.816 13.617 0.155 1.00 88.88 98 ALA A C 1
ATOM 773 O O . ALA A 1 98 ? -3.326 13.635 1.282 1.00 88.88 98 ALA A O 1
ATOM 774 N N . ALA A 1 99 ? -5.131 13.734 -0.048 1.00 93.06 99 ALA A N 1
ATOM 775 C CA . ALA A 1 99 ? -6.125 13.871 1.017 1.00 93.06 99 ALA A CA 1
ATOM 776 C C . ALA A 1 99 ? -6.873 12.560 1.323 1.00 93.06 99 ALA A C 1
ATOM 778 O O . ALA A 1 99 ? -7.822 12.560 2.107 1.00 93.06 99 ALA A O 1
ATOM 779 N N . CYS A 1 100 ? -6.490 11.446 0.696 1.00 96.19 100 CYS A N 1
ATOM 780 C CA . CYS A 1 100 ? -7.138 10.168 0.937 1.00 96.19 100 CYS A CA 1
ATOM 781 C C . CYS A 1 100 ? -6.851 9.700 2.366 1.00 96.19 100 CYS A C 1
ATOM 783 O O . CYS A 1 100 ? -5.698 9.611 2.774 1.00 96.19 100 CYS A O 1
ATOM 785 N N . ARG A 1 101 ? -7.887 9.316 3.118 1.00 94.06 101 ARG A N 1
ATOM 786 C CA . ARG A 1 101 ? -7.717 8.762 4.473 1.00 94.06 101 ARG A CA 1
ATOM 787 C C . ARG A 1 101 ? -6.899 7.468 4.505 1.00 94.06 101 ARG A C 1
ATOM 789 O O . ARG A 1 101 ? -6.367 7.131 5.551 1.00 94.06 101 ARG A O 1
ATOM 796 N N . ALA A 1 102 ? -6.846 6.745 3.386 1.00 95.12 102 ALA A N 1
ATOM 797 C CA . ALA A 1 102 ? -6.058 5.531 3.230 1.00 95.12 102 ALA A CA 1
ATOM 798 C C . ALA A 1 102 ? -4.585 5.827 2.907 1.00 95.12 102 ALA A C 1
ATOM 800 O O . ALA A 1 102 ? -3.771 4.914 2.920 1.00 95.12 102 ALA A O 1
ATOM 801 N N . ASP A 1 103 ? -4.220 7.079 2.622 1.00 93.88 103 ASP A N 1
ATOM 802 C CA . ASP A 1 103 ? -2.822 7.445 2.444 1.00 93.88 103 ASP A CA 1
ATOM 803 C C . ASP A 1 103 ? -2.040 7.238 3.750 1.00 93.88 103 ASP A C 1
ATOM 805 O O . ASP A 1 103 ? -2.494 7.588 4.842 1.00 93.88 103 ASP A O 1
ATOM 809 N N . ALA A 1 104 ? -0.833 6.684 3.644 1.00 90.12 104 ALA A N 1
ATOM 810 C CA . ALA A 1 104 ? -0.046 6.318 4.812 1.00 90.12 104 ALA A CA 1
ATOM 811 C C . ALA A 1 104 ? 0.314 7.526 5.698 1.00 90.12 104 ALA A C 1
ATOM 813 O O . ALA A 1 104 ? 0.505 7.353 6.903 1.00 90.12 104 ALA A O 1
ATOM 814 N N . GLU A 1 105 ? 0.485 8.728 5.133 1.00 91.50 105 GLU A N 1
ATOM 815 C CA . GLU A 1 105 ? 0.774 9.937 5.918 1.00 91.50 105 GLU A CA 1
ATOM 816 C C . GLU A 1 105 ? -0.476 10.403 6.662 1.00 91.50 105 GLU A C 1
ATOM 818 O O . GLU A 1 105 ? -0.394 10.760 7.840 1.00 91.50 105 GLU A O 1
ATOM 823 N N . GLN A 1 106 ? -1.638 10.318 6.011 1.00 94.25 106 GLN A N 1
ATOM 824 C CA . GLN A 1 106 ? -2.926 10.639 6.625 1.00 94.25 106 GLN A CA 1
ATOM 825 C C . GLN A 1 106 ? -3.271 9.662 7.753 1.00 94.25 106 GLN A C 1
ATOM 827 O O . GLN A 1 106 ? -3.688 10.099 8.826 1.00 94.25 106 GLN A O 1
ATOM 832 N N . ILE A 1 107 ? -3.015 8.363 7.573 1.00 93.88 107 ILE A N 1
ATOM 833 C CA . ILE A 1 107 ? -3.186 7.347 8.624 1.00 93.88 107 ILE A CA 1
ATOM 834 C C . ILE A 1 107 ? -2.283 7.644 9.819 1.00 93.88 107 ILE A C 1
ATOM 836 O O . ILE A 1 107 ? -2.749 7.626 10.957 1.00 93.88 107 ILE A O 1
ATOM 840 N N . ALA A 1 108 ? -1.006 7.957 9.587 1.00 91.88 108 ALA A N 1
ATOM 841 C CA . ALA A 1 108 ? -0.077 8.273 10.670 1.00 91.88 108 ALA A CA 1
ATOM 842 C C . ALA A 1 108 ? -0.506 9.537 11.439 1.00 91.88 108 ALA A C 1
ATOM 844 O O . ALA A 1 108 ? -0.490 9.560 12.673 1.00 91.88 108 ALA A O 1
ATOM 845 N N . ALA A 1 109 ? -0.940 10.580 10.725 1.00 92.94 109 ALA A N 1
ATOM 846 C CA . ALA A 1 109 ? -1.469 11.797 11.334 1.00 92.94 109 ALA A CA 1
ATOM 847 C C . ALA A 1 109 ? -2.757 11.528 12.133 1.00 92.94 109 ALA A C 1
ATOM 849 O O . ALA A 1 109 ? -2.920 12.046 13.241 1.00 92.94 109 ALA A O 1
ATOM 850 N N . LEU A 1 110 ? -3.647 10.688 11.600 1.00 94.25 110 LEU A N 1
ATOM 851 C CA . LEU A 1 110 ? -4.885 10.263 12.245 1.00 94.25 110 LEU A CA 1
ATOM 852 C C . LEU A 1 110 ? -4.613 9.468 13.526 1.00 94.25 110 LEU A C 1
ATOM 854 O O . LEU A 1 110 ? -5.143 9.819 14.579 1.00 94.25 110 LEU A O 1
ATOM 858 N N . ALA A 1 111 ? -3.752 8.451 13.463 1.00 93.25 111 ALA A N 1
ATOM 859 C CA . ALA A 1 111 ? -3.363 7.646 14.617 1.00 93.25 111 ALA A CA 1
ATOM 860 C C . ALA A 1 111 ? -2.775 8.526 15.729 1.00 93.25 111 ALA A C 1
ATOM 862 O O . ALA A 1 111 ? -3.215 8.452 16.877 1.00 93.25 111 ALA A O 1
ATOM 863 N N . LYS A 1 112 ? -1.880 9.458 15.370 1.00 93.94 112 LYS A N 1
ATOM 864 C CA . LYS A 1 112 ? -1.313 10.434 16.309 1.00 93.94 112 LYS A CA 1
ATOM 865 C C . LYS A 1 112 ? -2.384 11.323 16.944 1.00 93.94 112 LYS A C 1
ATOM 867 O O . LYS A 1 112 ? -2.364 11.521 18.156 1.00 93.94 112 LYS A O 1
ATOM 872 N N . ARG A 1 113 ? -3.323 11.857 16.152 1.00 95.44 113 ARG A N 1
ATOM 873 C CA . ARG A 1 113 ? -4.437 12.688 16.649 1.00 95.44 113 ARG A CA 1
ATOM 874 C C . ARG A 1 113 ? -5.330 11.925 17.630 1.00 95.44 113 ARG A C 1
ATOM 876 O O . ARG A 1 113 ? -5.856 12.527 18.559 1.00 95.44 113 ARG A O 1
ATOM 883 N N . LEU A 1 114 ? -5.490 10.623 17.418 1.00 94.12 114 LEU A N 1
ATOM 884 C CA . LEU A 1 114 ? -6.314 9.740 18.240 1.00 94.12 114 LEU A CA 1
ATOM 885 C C . LEU A 1 114 ? -5.557 9.104 19.419 1.00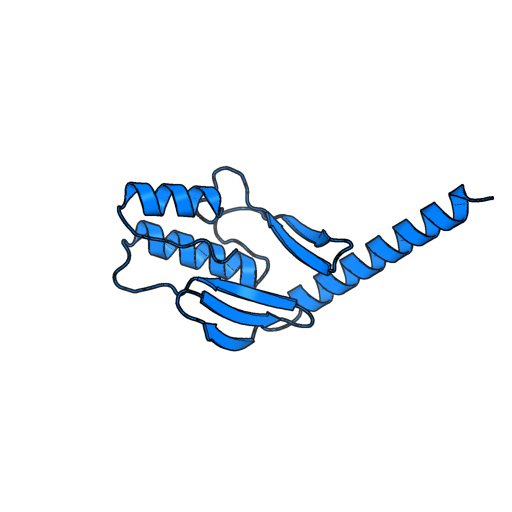 94.12 114 LEU A C 1
ATOM 887 O O . LEU A 1 114 ? -6.168 8.375 20.196 1.00 94.12 114 LEU A O 1
ATOM 891 N N . GLY A 1 115 ? -4.254 9.365 19.566 1.00 92.12 115 GLY A N 1
ATOM 892 C CA . GLY A 1 115 ? -3.433 8.799 20.640 1.00 92.12 115 GLY A CA 1
ATOM 893 C C . GLY A 1 115 ? -3.150 7.300 20.496 1.00 92.12 115 GLY A C 1
ATOM 894 O O . GLY A 1 115 ? -2.933 6.629 21.500 1.00 92.12 115 GLY A O 1
ATOM 895 N N . VAL A 1 116 ? -3.171 6.769 19.270 1.00 88.00 116 VAL A N 1
ATOM 896 C CA . VAL A 1 116 ? -2.855 5.364 18.977 1.00 88.00 116 VAL A CA 1
ATOM 897 C C . VAL A 1 116 ? -1.411 5.259 18.494 1.00 88.00 116 VAL A C 1
ATOM 899 O O . VAL A 1 116 ? -1.025 5.927 17.533 1.00 88.00 116 VAL A O 1
ATOM 902 N N . GLU A 1 117 ? -0.616 4.401 19.135 1.00 80.56 117 GLU A N 1
ATOM 903 C CA . GLU A 1 117 ? 0.701 4.022 18.620 1.00 80.56 117 GLU A CA 1
ATOM 904 C C . GLU A 1 117 ? 0.522 3.156 17.367 1.00 80.56 117 GLU A C 1
ATOM 906 O O . GLU A 1 117 ? -0.018 2.051 17.424 1.00 80.56 117 GLU A O 1
ATOM 911 N N . PHE A 1 118 ? 0.940 3.690 16.220 1.00 72.25 118 PHE A N 1
ATOM 912 C CA . PHE A 1 118 ? 0.912 3.012 14.928 1.00 72.25 118 PHE A CA 1
ATOM 913 C C . PHE A 1 118 ? 2.318 3.050 14.332 1.00 72.25 118 PHE A C 1
ATOM 915 O O . PHE A 1 118 ? 2.781 4.100 13.876 1.00 72.25 118 PHE A O 1
ATOM 922 N N . ASN A 1 119 ? 3.015 1.914 14.372 1.00 65.75 119 ASN A N 1
ATOM 923 C CA . ASN A 1 119 ? 4.323 1.783 13.747 1.00 65.75 119 ASN A CA 1
ATOM 924 C C . ASN A 1 119 ? 4.142 1.577 12.244 1.00 65.75 119 ASN A C 1
ATOM 926 O O . ASN A 1 119 ? 3.506 0.626 11.804 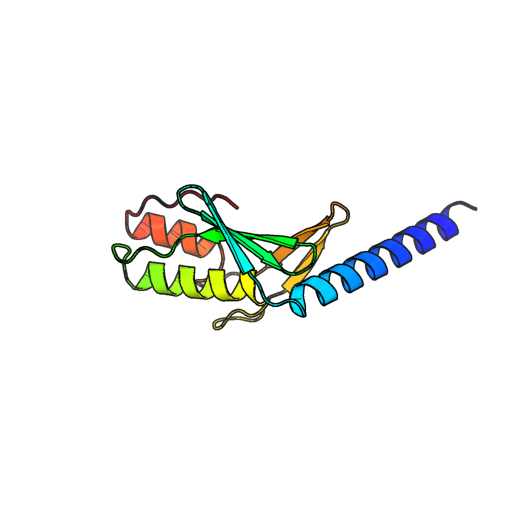1.00 65.75 119 ASN A O 1
ATOM 930 N N . ARG A 1 120 ? 4.721 2.476 11.444 1.00 58.91 120 ARG A N 1
ATOM 931 C CA . ARG A 1 120 ? 4.850 2.273 9.999 1.00 58.91 120 ARG A CA 1
ATOM 932 C C . ARG A 1 120 ? 5.857 1.145 9.757 1.00 58.91 120 ARG A C 1
ATOM 934 O O . ARG A 1 120 ? 7.058 1.394 9.773 1.00 58.91 120 ARG A O 1
ATOM 941 N N . GLY A 1 121 ? 5.369 -0.068 9.524 1.00 51.44 121 GLY A N 1
ATOM 942 C CA . GLY A 1 121 ? 6.132 -1.166 8.922 1.00 51.44 121 GLY A CA 1
ATOM 943 C C . GLY A 1 121 ? 6.168 -1.101 7.388 1.00 51.44 121 GLY A C 1
ATOM 944 O O . GLY A 1 121 ? 6.188 -2.145 6.743 1.00 51.44 121 GLY A O 1
ATOM 945 N N . ILE A 1 122 ? 6.108 0.106 6.803 1.00 45.12 122 ILE A N 1
ATOM 946 C CA . ILE A 1 122 ? 5.988 0.343 5.351 1.00 45.12 122 ILE A CA 1
ATOM 947 C C . ILE A 1 122 ? 7.263 0.985 4.811 1.00 45.12 122 ILE A C 1
ATOM 949 O O . ILE A 1 122 ? 7.635 2.056 5.348 1.00 45.12 122 ILE A O 1
#

Sequence (122 aa):
MNGRKAREARAALRERNEQLLVRIRSAEPVRVRTDGDDEVWESGPATLAVPVVRHEYPTELRDALVSYRAAILTGVCPDCTIEEKVTEAGHLFTRHEAACRADAEQIAALAKRLGVEFNRGI

Mean predicted aligned error: 4.41 Å

pLDDT: mean 91.71, std 8.67, range [45.12, 97.44]